Protein AF-A0A7M7IU93-F1 (afdb_monomer_lite)

Organism: Nasonia vitripennis (NCBI:txid7425)

Structure (mmCIF, N/CA/C/O backbone):
data_AF-A0A7M7IU93-F1
#
_entry.id   AF-A0A7M7IU93-F1
#
loop_
_atom_site.group_PDB
_atom_site.id
_atom_site.type_symbol
_atom_site.label_atom_id
_atom_site.label_alt_id
_atom_site.label_comp_id
_atom_site.label_asym_id
_atom_site.label_entity_id
_atom_site.label_seq_id
_at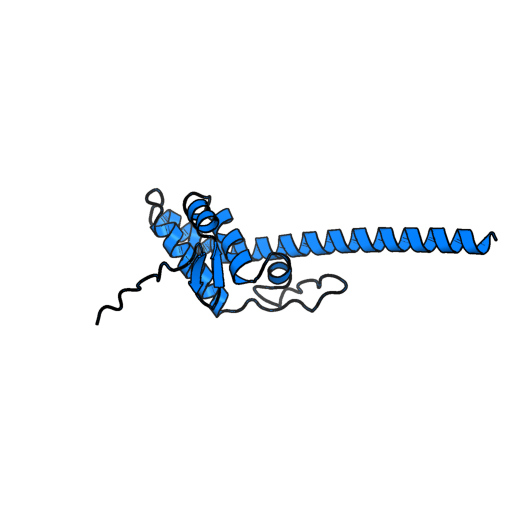om_site.pdbx_PDB_ins_code
_atom_site.Cartn_x
_atom_site.Cartn_y
_atom_site.Cartn_z
_atom_site.occupancy
_atom_site.B_iso_or_equiv
_atom_site.auth_seq_id
_atom_site.auth_comp_id
_atom_site.auth_asym_id
_atom_site.auth_atom_id
_atom_site.pdbx_PDB_model_num
ATOM 1 N N . MET A 1 1 ? -33.168 -1.818 6.809 1.00 34.78 1 MET A N 1
ATOM 2 C CA . MET A 1 1 ? -32.382 -2.868 6.127 1.00 34.78 1 MET A CA 1
ATOM 3 C C . MET A 1 1 ? -30.953 -2.804 6.638 1.00 34.78 1 MET A C 1
ATOM 5 O O . MET A 1 1 ? -30.289 -1.806 6.399 1.00 34.78 1 ME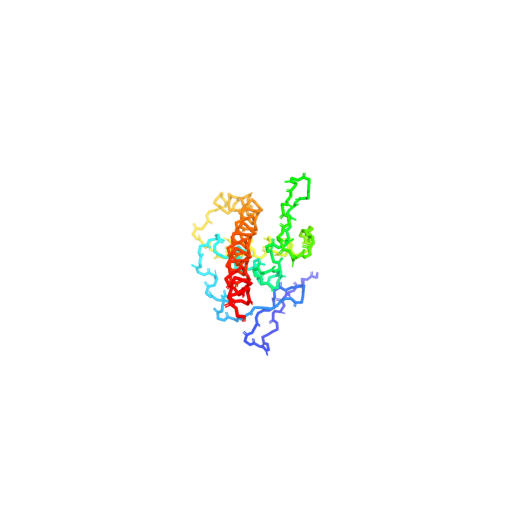T A O 1
ATOM 9 N N . LEU A 1 2 ? -30.521 -3.808 7.400 1.00 34.78 2 LEU A N 1
ATOM 10 C CA . LEU A 1 2 ? -29.146 -3.949 7.884 1.00 34.78 2 LEU A CA 1
ATOM 11 C C . LEU A 1 2 ? -28.436 -4.945 6.963 1.00 34.78 2 LEU A C 1
ATOM 13 O O . LEU A 1 2 ? -28.761 -6.129 6.972 1.00 34.78 2 LEU A O 1
ATOM 17 N N . THR A 1 3 ? -27.509 -4.471 6.136 1.00 40.88 3 THR A N 1
ATOM 18 C CA . THR A 1 3 ? -26.622 -5.328 5.342 1.00 40.88 3 THR A CA 1
ATOM 19 C C . THR A 1 3 ? -25.478 -5.801 6.232 1.00 40.88 3 THR A C 1
ATOM 21 O O . THR A 1 3 ? -24.453 -5.139 6.382 1.00 40.88 3 THR A O 1
ATOM 24 N N . THR A 1 4 ? -25.675 -6.954 6.862 1.00 39.41 4 THR A N 1
ATOM 25 C CA . THR A 1 4 ? -24.619 -7.701 7.545 1.00 39.41 4 THR A CA 1
ATOM 26 C C . THR A 1 4 ? -23.672 -8.270 6.485 1.00 39.41 4 THR A C 1
ATOM 28 O O . THR A 1 4 ? -24.067 -9.125 5.695 1.00 39.41 4 THR A O 1
ATOM 31 N N . PHE A 1 5 ? -22.429 -7.788 6.439 1.00 44.69 5 PHE A N 1
ATOM 32 C CA . PHE A 1 5 ? -21.371 -8.373 5.612 1.00 44.69 5 PHE A CA 1
ATOM 33 C C . PHE A 1 5 ? -20.980 -9.741 6.191 1.00 44.69 5 PHE A C 1
ATOM 35 O O . PHE A 1 5 ? -20.256 -9.821 7.181 1.00 44.69 5 PHE A O 1
ATOM 42 N N . PHE A 1 6 ? -21.474 -10.820 5.586 1.00 46.03 6 PHE A N 1
ATOM 43 C CA . PHE A 1 6 ? -20.981 -12.172 5.840 1.00 46.03 6 PHE A CA 1
ATOM 44 C C . PHE A 1 6 ? -19.704 -12.394 5.023 1.00 46.03 6 PHE A C 1
ATOM 46 O O . PHE A 1 6 ? -19.748 -12.496 3.797 1.00 46.03 6 PHE A O 1
ATOM 53 N N . SER A 1 7 ? -18.560 -12.479 5.699 1.00 49.06 7 SER A N 1
ATOM 54 C CA . SER A 1 7 ? -17.340 -13.018 5.098 1.00 49.06 7 SER A CA 1
ATOM 55 C C . SER A 1 7 ? -17.532 -14.518 4.856 1.00 49.06 7 SER A C 1
ATOM 57 O O . SER A 1 7 ? -17.736 -15.284 5.796 1.00 49.06 7 SER A O 1
ATOM 59 N N . LEU A 1 8 ? -17.504 -14.938 3.592 1.00 52.62 8 LEU A N 1
ATOM 60 C CA . LEU A 1 8 ? -17.644 -16.334 3.177 1.00 52.62 8 LEU A CA 1
ATOM 61 C C . LEU A 1 8 ? -16.313 -17.081 3.426 1.00 52.62 8 LEU A C 1
ATOM 63 O O . LEU A 1 8 ? -15.329 -16.859 2.724 1.00 52.62 8 LEU A O 1
ATOM 67 N N . PHE A 1 9 ? -16.269 -17.948 4.441 1.00 53.06 9 PHE A N 1
ATOM 68 C CA . PHE A 1 9 ? -15.090 -18.732 4.845 1.00 53.06 9 PHE A CA 1
ATOM 69 C C . PHE A 1 9 ? -14.935 -20.025 4.020 1.00 53.06 9 PHE A C 1
ATOM 71 O O . PHE A 1 9 ? -15.183 -21.112 4.534 1.00 53.06 9 PHE A O 1
ATOM 78 N N . ILE A 1 10 ? -14.547 -19.934 2.743 1.00 50.81 10 ILE A N 1
ATOM 79 C CA . ILE A 1 10 ? -14.354 -21.132 1.884 1.00 50.81 10 ILE A CA 1
ATOM 80 C C . ILE A 1 10 ? -12.888 -21.317 1.422 1.00 50.81 10 ILE A C 1
ATOM 82 O O . ILE A 1 10 ? -12.572 -22.204 0.641 1.00 50.81 10 ILE A O 1
ATOM 86 N N . SER A 1 11 ? -11.925 -20.543 1.924 1.00 62.78 11 SER A N 1
ATOM 87 C CA . SER A 1 11 ? -10.515 -20.704 1.530 1.00 62.78 11 SER A CA 1
ATOM 88 C C . SER A 1 11 ? -9.577 -20.248 2.646 1.00 62.78 11 SER A C 1
ATOM 90 O O . SER A 1 11 ? -9.963 -19.386 3.436 1.00 62.78 11 SER A O 1
ATOM 92 N N . ASP A 1 12 ? -8.326 -20.726 2.660 1.00 88.25 12 ASP A N 1
ATOM 93 C CA . ASP A 1 12 ? -7.189 -20.167 3.430 1.00 88.25 12 ASP A CA 1
ATOM 94 C C . ASP A 1 12 ? -6.837 -18.725 3.004 1.00 88.25 12 ASP A C 1
ATOM 96 O O . ASP A 1 12 ? -5.715 -18.244 3.141 1.00 88.25 12 ASP A O 1
ATOM 100 N N . LYS A 1 13 ? -7.808 -18.010 2.439 1.00 92.06 13 LYS A N 1
ATOM 101 C CA . LYS A 1 13 ? -7.696 -16.677 1.892 1.00 92.06 13 LYS A CA 1
ATOM 102 C C . LYS A 1 13 ? -8.822 -15.812 2.420 1.00 92.06 13 LYS A C 1
ATOM 104 O O . LYS A 1 13 ? -9.986 -16.204 2.446 1.00 92.06 13 LYS A O 1
ATOM 109 N N . ILE A 1 14 ? -8.463 -14.592 2.770 1.00 93.19 14 ILE A N 1
ATOM 110 C CA . ILE A 1 14 ? -9.377 -13.532 3.150 1.00 93.19 14 ILE A CA 1
ATOM 111 C C . ILE A 1 14 ? -9.569 -12.631 1.939 1.00 93.19 14 ILE A C 1
ATOM 113 O O . ILE A 1 14 ? -8.611 -12.109 1.364 1.00 93.19 14 ILE A O 1
ATOM 117 N N . TYR A 1 15 ? -10.826 -12.473 1.534 1.00 95.00 15 TYR A N 1
ATOM 118 C CA . TYR A 1 15 ? -11.195 -11.532 0.491 1.00 95.00 15 TYR A CA 1
ATOM 119 C C . TYR A 1 15 ? -11.119 -10.105 1.033 1.00 95.00 15 TYR A C 1
ATOM 121 O O . TYR A 1 15 ? -11.756 -9.782 2.034 1.00 95.00 15 TYR A O 1
ATOM 129 N N . LEU A 1 16 ? -10.334 -9.259 0.370 1.00 94.44 16 LEU A N 1
ATOM 130 C CA . LEU A 1 16 ? -10.134 -7.866 0.759 1.00 94.44 16 LEU A CA 1
ATOM 131 C C . LEU A 1 16 ? -11.061 -6.912 0.003 1.00 94.44 16 LEU A C 1
ATOM 133 O O . LEU A 1 16 ? -11.276 -5.804 0.474 1.00 94.44 16 LEU A O 1
ATOM 137 N N . GLY A 1 17 ? -11.605 -7.317 -1.148 1.00 94.06 17 GLY A N 1
ATOM 138 C CA . GLY A 1 17 ? -12.320 -6.430 -2.071 1.00 94.06 17 GLY A CA 1
ATOM 139 C C . GLY A 1 17 ? -11.585 -6.264 -3.402 1.00 94.06 17 GLY A C 1
ATOM 140 O O . GLY A 1 17 ? -10.408 -6.599 -3.510 1.00 94.06 17 GLY A O 1
ATOM 141 N N . GLU A 1 18 ? -12.279 -5.744 -4.419 1.00 93.00 18 GLU A N 1
ATOM 142 C CA . GLU A 1 18 ? -11.705 -5.423 -5.742 1.00 93.00 18 GLU A CA 1
ATOM 143 C C . GLU A 1 18 ? -11.002 -6.630 -6.407 1.00 93.00 18 GLU A C 1
ATOM 145 O O . GLU A 1 18 ? -9.969 -6.485 -7.056 1.00 93.00 18 GLU A O 1
ATOM 150 N N . ASN A 1 19 ? -11.549 -7.841 -6.222 1.00 92.56 19 ASN A N 1
ATOM 151 C CA . ASN A 1 19 ? -10.960 -9.115 -6.674 1.00 92.56 19 ASN A CA 1
ATOM 152 C C . ASN A 1 19 ? -9.577 -9.436 -6.073 1.00 92.56 19 ASN A C 1
ATOM 154 O O . ASN A 1 19 ? -8.846 -10.274 -6.602 1.00 92.56 19 ASN A O 1
ATOM 158 N N . VAL A 1 20 ? -9.222 -8.814 -4.946 1.00 93.62 20 VAL A N 1
ATOM 159 C CA . VAL A 1 20 ? -7.985 -9.096 -4.215 1.00 93.62 20 VAL A CA 1
ATOM 160 C C . VAL A 1 20 ? -8.281 -9.972 -3.005 1.00 93.62 20 VAL A C 1
ATOM 162 O O . VAL A 1 20 ? -9.177 -9.703 -2.205 1.00 93.62 20 VAL A O 1
ATOM 165 N N . SER A 1 21 ? -7.475 -11.016 -2.845 1.00 94.38 21 SER A N 1
ATOM 166 C CA . SER A 1 21 ? -7.468 -11.880 -1.669 1.00 94.38 21 SER A CA 1
ATOM 167 C C . SER A 1 21 ? -6.056 -12.005 -1.114 1.00 94.38 21 SER A C 1
ATOM 169 O O . SER A 1 21 ? -5.090 -12.011 -1.881 1.00 94.38 21 SER A O 1
ATOM 171 N N . ILE A 1 22 ? -5.941 -12.169 0.195 1.00 94.38 22 ILE A N 1
ATOM 172 C CA . ILE A 1 22 ? -4.680 -12.416 0.894 1.00 94.38 22 ILE A CA 1
ATOM 173 C C . ILE A 1 22 ? -4.765 -13.737 1.646 1.00 94.38 22 ILE A C 1
ATOM 175 O O . ILE A 1 22 ? -5.848 -14.132 2.056 1.00 94.38 22 ILE A O 1
ATOM 179 N N . ASP A 1 23 ? -3.640 -14.417 1.822 1.00 94.00 23 ASP A N 1
ATOM 180 C CA . ASP A 1 23 ? -3.565 -15.587 2.692 1.00 94.00 23 ASP A CA 1
ATOM 181 C C . ASP A 1 23 ? -4.001 -15.241 4.129 1.00 94.00 23 ASP A C 1
ATOM 183 O O . ASP A 1 23 ? -3.693 -14.158 4.642 1.00 94.00 23 ASP A O 1
ATOM 187 N N . LYS A 1 24 ? -4.739 -16.152 4.766 1.00 93.75 24 LYS A N 1
ATOM 188 C CA . LYS A 1 24 ? -5.287 -15.947 6.108 1.00 93.75 24 LYS A CA 1
ATOM 189 C C . LYS A 1 24 ? -4.186 -15.800 7.156 1.00 93.75 24 LYS A C 1
ATOM 191 O O . LYS A 1 24 ? -4.260 -14.885 7.969 1.00 93.75 24 LYS A O 1
ATOM 196 N N . THR A 1 25 ? -3.153 -16.638 7.122 1.00 94.00 25 THR A N 1
ATOM 197 C CA . THR A 1 25 ? -2.030 -16.549 8.064 1.00 94.00 25 THR A CA 1
ATOM 198 C C . THR A 1 25 ? -1.306 -15.215 7.920 1.00 94.00 25 THR A C 1
ATOM 200 O O . THR A 1 25 ? -0.970 -14.579 8.921 1.00 94.00 25 THR A O 1
ATOM 203 N N . VAL A 1 26 ? -1.125 -14.740 6.684 1.00 94.44 26 VAL A N 1
ATOM 204 C CA . VAL A 1 26 ? -0.560 -13.405 6.437 1.00 94.44 26 VAL A CA 1
ATOM 205 C C . VAL A 1 26 ? -1.470 -12.316 7.003 1.00 94.44 26 VAL A C 1
ATOM 207 O O . VAL A 1 26 ? -0.985 -11.399 7.663 1.00 94.44 26 VAL A O 1
ATOM 210 N N . TRP A 1 27 ? -2.780 -12.397 6.775 1.00 95.62 27 TRP A N 1
ATOM 211 C CA . TRP A 1 27 ? -3.723 -11.416 7.308 1.00 95.62 27 TRP A CA 1
ATOM 212 C C . TRP A 1 27 ? -3.727 -11.362 8.835 1.00 95.62 27 TRP A C 1
ATOM 214 O O . TRP A 1 27 ? -3.680 -10.268 9.398 1.00 95.62 27 TRP A O 1
ATOM 224 N N . ASP A 1 28 ? -3.743 -12.520 9.491 1.00 94.38 28 ASP A N 1
ATOM 225 C CA . ASP A 1 28 ? -3.738 -12.630 10.949 1.00 94.38 28 ASP A CA 1
ATOM 226 C C . ASP A 1 28 ? -2.449 -12.028 11.530 1.00 94.38 28 ASP A C 1
ATOM 228 O O . ASP A 1 28 ? -2.499 -11.248 12.484 1.00 94.38 28 ASP A O 1
ATOM 232 N N . TYR A 1 29 ? -1.302 -12.282 10.890 1.00 95.00 29 TYR A N 1
ATOM 233 C CA . TYR A 1 29 ? -0.031 -11.650 11.249 1.00 95.00 29 TYR A CA 1
ATOM 234 C C . TYR A 1 29 ? -0.078 -10.121 11.103 1.00 95.00 29 TYR A C 1
ATOM 236 O O . TYR A 1 29 ? 0.420 -9.387 11.957 1.00 95.00 29 TYR A O 1
ATOM 244 N N . LEU A 1 30 ? -0.721 -9.607 10.052 1.00 95.81 30 LEU A N 1
ATOM 245 C CA . LEU A 1 30 ? -0.843 -8.163 9.850 1.00 95.81 30 LEU A CA 1
ATOM 246 C C . LEU A 1 30 ? -1.649 -7.473 10.962 1.00 95.81 30 LEU A C 1
ATOM 248 O O . LEU A 1 30 ? -1.365 -6.313 11.265 1.00 95.81 30 LEU A O 1
ATOM 252 N N . GLN A 1 31 ? -2.602 -8.156 11.605 1.00 94.19 31 GLN A N 1
ATOM 253 C CA . GLN A 1 31 ? -3.429 -7.553 12.663 1.00 94.19 31 GLN A CA 1
ATOM 254 C C . GLN A 1 31 ? -2.638 -7.169 13.922 1.00 94.19 31 GLN A C 1
ATOM 256 O O . GLN A 1 31 ? -3.053 -6.265 14.650 1.00 94.19 31 GLN A O 1
ATOM 261 N N . ILE A 1 32 ? -1.505 -7.825 14.182 1.00 93.25 32 ILE A N 1
ATOM 262 C CA . ILE A 1 32 ? -0.663 -7.566 15.364 1.00 93.25 32 ILE A CA 1
ATOM 263 C C . ILE A 1 32 ? 0.530 -6.649 15.066 1.00 93.25 32 ILE A C 1
ATOM 265 O O . ILE A 1 32 ? 1.283 -6.282 15.969 1.00 93.25 32 ILE A O 1
ATOM 269 N N . GLU A 1 33 ? 0.707 -6.266 13.804 1.00 94.62 33 GLU A N 1
ATOM 270 C CA . GLU A 1 33 ? 1.874 -5.533 13.337 1.00 94.62 33 GLU A CA 1
ATOM 271 C C . GLU A 1 33 ? 1.782 -4.016 13.519 1.00 94.62 33 GLU A C 1
ATOM 273 O O . GLU A 1 33 ? 0.738 -3.428 13.820 1.00 94.62 33 GLU A O 1
ATOM 278 N N . LYS A 1 34 ? 2.914 -3.335 13.310 1.00 94.31 34 LYS A N 1
ATOM 279 C CA . LYS A 1 34 ? 2.943 -1.865 13.344 1.00 94.31 34 LYS A CA 1
ATOM 280 C C . LYS A 1 34 ? 2.106 -1.277 12.194 1.00 94.31 34 LYS A C 1
ATOM 282 O O . LYS A 1 34 ? 2.173 -1.783 11.072 1.00 94.31 34 LYS A O 1
ATOM 287 N N . PRO A 1 35 ? 1.430 -0.125 12.388 1.00 95.31 35 PRO A N 1
ATOM 288 C CA . PRO A 1 35 ? 0.555 0.457 11.365 1.00 95.31 35 PRO A CA 1
ATOM 289 C C . PRO A 1 35 ? 1.217 0.704 10.001 1.00 95.31 35 PRO A C 1
ATOM 291 O O . PRO A 1 35 ? 0.606 0.494 8.957 1.00 95.31 35 PRO A O 1
ATOM 294 N N . SER A 1 36 ? 2.488 1.115 9.981 1.00 94.75 36 SER A N 1
ATOM 295 C CA . SER A 1 36 ? 3.235 1.303 8.731 1.00 94.75 36 SER A CA 1
ATOM 296 C C . SER A 1 36 ? 3.492 -0.009 7.985 1.00 94.75 36 SER A C 1
ATOM 298 O O . SER A 1 36 ? 3.465 -0.027 6.752 1.00 94.75 36 SER A O 1
ATOM 300 N N . TYR A 1 37 ? 3.738 -1.097 8.717 1.00 95.56 37 TYR A N 1
ATOM 301 C CA . TYR A 1 37 ? 3.944 -2.416 8.134 1.00 95.56 37 TYR A CA 1
ATOM 302 C C . TYR A 1 37 ? 2.638 -2.937 7.537 1.00 95.56 37 TYR A C 1
ATOM 304 O O . TYR A 1 37 ? 2.621 -3.279 6.356 1.00 95.56 37 TYR A O 1
ATOM 312 N N . PHE A 1 38 ? 1.536 -2.862 8.293 1.00 97.12 38 PHE A N 1
ATOM 313 C CA . PHE A 1 38 ? 0.197 -3.181 7.790 1.00 97.12 38 PHE A CA 1
ATOM 314 C C . PHE A 1 38 ? -0.091 -2.448 6.475 1.00 97.12 38 PHE A C 1
ATOM 316 O O . PHE A 1 38 ? -0.334 -3.071 5.441 1.00 97.12 38 PHE A O 1
ATOM 323 N N . LEU A 1 39 ? 0.018 -1.115 6.493 1.00 97.50 39 LEU A N 1
ATOM 324 C CA . LEU A 1 39 ? -0.332 -0.264 5.358 1.00 97.50 39 LEU A CA 1
ATOM 325 C C . LEU A 1 39 ? 0.459 -0.628 4.095 1.00 97.50 39 LEU A C 1
ATOM 327 O O . LEU A 1 39 ? -0.106 -0.745 3.009 1.00 97.50 39 LEU A O 1
ATOM 331 N N . THR A 1 40 ? 1.775 -0.803 4.227 1.00 97.06 40 THR A N 1
ATOM 332 C CA . THR A 1 40 ? 2.640 -1.068 3.069 1.00 97.06 40 THR A CA 1
ATOM 333 C C . THR A 1 40 ? 2.524 -2.500 2.559 1.00 97.06 40 THR A C 1
ATOM 335 O O . THR A 1 40 ? 2.645 -2.716 1.352 1.00 97.06 40 THR A O 1
ATOM 338 N N . THR A 1 41 ? 2.258 -3.476 3.428 1.00 96.75 41 THR A N 1
ATOM 339 C CA . THR A 1 41 ? 2.048 -4.867 3.011 1.00 96.75 41 THR A CA 1
ATOM 340 C C . THR A 1 41 ? 0.706 -5.034 2.308 1.00 96.75 41 THR A C 1
ATOM 342 O O . THR A 1 41 ? 0.681 -5.559 1.195 1.00 96.75 41 THR A O 1
ATOM 345 N N . VAL A 1 42 ? -0.385 -4.496 2.863 1.00 97.56 42 VAL A N 1
ATOM 346 C CA . VAL A 1 42 ? -1.699 -4.528 2.196 1.00 97.56 42 VAL A CA 1
ATOM 347 C C . VAL A 1 42 ? -1.645 -3.798 0.852 1.00 97.56 42 VAL A C 1
ATOM 349 O O . VAL A 1 42 ? -2.139 -4.323 -0.143 1.00 97.56 42 VAL A O 1
ATOM 352 N N . ALA A 1 43 ? -0.954 -2.656 0.764 1.00 97.56 43 ALA A N 1
ATOM 353 C CA . ALA A 1 43 ? -0.741 -1.980 -0.517 1.00 97.56 43 ALA A CA 1
ATOM 354 C C . ALA A 1 43 ? -0.004 -2.866 -1.542 1.00 97.56 43 ALA A C 1
ATOM 356 O O . ALA A 1 43 ? -0.339 -2.872 -2.720 1.00 97.56 43 ALA A O 1
ATOM 357 N N . LYS A 1 44 ? 0.985 -3.670 -1.142 1.00 96.88 44 LYS A N 1
ATOM 358 C CA . LYS A 1 44 ? 1.617 -4.596 -2.099 1.00 96.88 44 LYS A CA 1
ATOM 359 C C . LYS A 1 44 ? 0.626 -5.641 -2.604 1.00 96.88 44 LYS A C 1
ATOM 361 O O . LYS A 1 44 ? 0.656 -5.932 -3.792 1.00 96.88 44 LYS A O 1
ATOM 366 N N . HIS A 1 45 ? -0.248 -6.172 -1.753 1.00 96.12 45 HIS A N 1
ATOM 367 C CA . HIS A 1 45 ? -1.263 -7.136 -2.187 1.00 96.12 45 HIS A CA 1
ATOM 368 C C . HIS A 1 45 ? -2.287 -6.511 -3.138 1.00 96.12 45 HIS A C 1
ATOM 370 O O . HIS A 1 45 ? -2.534 -7.072 -4.203 1.00 96.12 45 HIS A O 1
ATOM 376 N N . LEU A 1 46 ? -2.814 -5.329 -2.803 1.00 97.06 46 LEU A N 1
ATOM 377 C CA . LEU A 1 46 ? -3.824 -4.644 -3.617 1.00 97.06 46 LEU A CA 1
ATOM 378 C C . LEU A 1 46 ? -3.330 -4.311 -5.030 1.00 97.06 46 LEU A C 1
ATOM 380 O O . LEU A 1 46 ? -4.084 -4.435 -5.987 1.00 97.06 46 LEU A O 1
ATOM 384 N N . TRP A 1 47 ? -2.058 -3.940 -5.174 1.00 96.19 47 TRP A N 1
ATOM 385 C CA . TRP A 1 47 ? -1.471 -3.593 -6.471 1.00 96.19 47 TRP A CA 1
ATOM 386 C C . TRP A 1 47 ? -0.764 -4.762 -7.171 1.00 96.19 47 TRP A C 1
ATOM 388 O O . TRP A 1 47 ? -0.088 -4.549 -8.173 1.00 96.19 47 TRP A O 1
ATOM 398 N N . GLY A 1 48 ? -0.892 -5.998 -6.679 1.00 93.88 48 GLY A N 1
ATOM 399 C CA . GLY A 1 48 ? -0.316 -7.181 -7.334 1.00 93.88 48 GLY A CA 1
ATOM 400 C C . GLY A 1 48 ? 1.198 -7.348 -7.158 1.00 93.88 48 GLY A C 1
ATOM 401 O O . GLY A 1 48 ? 1.831 -8.087 -7.910 1.00 93.88 48 GLY A O 1
ATOM 402 N N . GLY A 1 49 ? 1.786 -6.680 -6.166 1.00 95.00 49 GLY A N 1
ATOM 403 C CA . GLY A 1 49 ? 3.163 -6.870 -5.724 1.00 95.00 49 GLY A CA 1
ATOM 404 C C . GLY A 1 49 ? 4.012 -5.594 -5.723 1.00 95.00 49 GLY A C 1
ATOM 405 O O . GLY A 1 49 ? 3.604 -4.534 -6.207 1.00 95.00 49 GLY A O 1
ATOM 406 N N . PRO A 1 50 ? 5.251 -5.672 -5.198 1.00 94.12 50 PRO A N 1
ATOM 407 C CA . PRO A 1 50 ? 6.159 -4.525 -5.140 1.00 94.12 50 PRO A CA 1
ATOM 408 C C . PRO A 1 50 ? 6.549 -4.008 -6.533 1.00 94.12 50 PRO A C 1
ATOM 410 O O . PRO A 1 50 ? 6.799 -2.816 -6.700 1.00 94.12 50 PRO A O 1
ATOM 413 N N . VAL A 1 51 ? 6.585 -4.893 -7.535 1.00 91.75 51 VAL A N 1
ATOM 414 C CA . VAL A 1 51 ? 7.000 -4.594 -8.915 1.00 91.75 51 VAL A CA 1
ATOM 415 C C . VAL A 1 51 ? 5.970 -3.734 -9.655 1.00 91.75 51 VAL A C 1
ATOM 417 O O . VAL A 1 51 ? 6.330 -2.890 -10.479 1.00 91.75 51 VAL A O 1
ATOM 420 N N . GLN A 1 52 ? 4.694 -3.945 -9.371 1.00 93.00 52 GLN A N 1
ATOM 421 C CA . GLN A 1 52 ? 3.576 -3.188 -9.912 1.00 93.00 52 GLN A CA 1
ATOM 422 C C . GLN A 1 52 ? 3.424 -1.885 -9.126 1.00 93.00 52 GLN A C 1
ATOM 424 O O . GLN A 1 52 ? 3.409 -0.807 -9.721 1.00 93.00 52 GLN A O 1
ATOM 429 N N . LEU A 1 53 ? 3.458 -1.968 -7.792 1.00 94.81 53 LEU A N 1
ATOM 430 C CA . LEU A 1 53 ? 3.318 -0.815 -6.906 1.00 94.81 53 LEU A CA 1
ATOM 431 C C . LEU A 1 53 ? 4.415 0.243 -7.124 1.00 94.81 53 LEU A C 1
ATOM 433 O O . LEU A 1 53 ? 4.126 1.437 -7.146 1.00 94.81 53 LEU A O 1
ATOM 437 N N . MET A 1 54 ? 5.670 -0.160 -7.366 1.00 93.94 54 MET A N 1
ATOM 438 C CA . MET A 1 54 ? 6.760 0.787 -7.668 1.00 93.94 54 MET A CA 1
ATOM 439 C C . MET A 1 54 ? 6.555 1.564 -8.980 1.00 93.94 54 MET A C 1
ATOM 441 O O . MET A 1 54 ? 7.185 2.607 -9.194 1.00 93.94 54 MET A O 1
ATOM 445 N N . ASN A 1 55 ? 5.684 1.076 -9.868 1.00 92.44 55 ASN A N 1
ATOM 446 C CA . ASN A 1 55 ? 5.315 1.759 -11.104 1.00 92.44 55 ASN A CA 1
ATOM 447 C C . ASN A 1 55 ? 4.134 2.733 -10.923 1.00 92.44 55 ASN A C 1
ATOM 449 O O . ASN A 1 55 ? 3.864 3.506 -11.835 1.00 92.44 55 ASN A O 1
ATOM 453 N N . GLY A 1 56 ? 3.463 2.728 -9.766 1.00 90.88 56 GLY A N 1
ATOM 454 C CA . GLY A 1 56 ? 2.344 3.621 -9.442 1.00 90.88 56 GLY A CA 1
ATOM 455 C C . GLY A 1 56 ? 2.789 4.971 -8.866 1.00 90.88 56 GLY A C 1
ATOM 456 O O . GLY A 1 56 ? 3.869 5.080 -8.300 1.00 90.88 56 GLY A O 1
ATOM 457 N N . ALA A 1 57 ? 1.996 6.029 -8.967 1.00 92.00 57 ALA A N 1
ATOM 458 C CA . ALA A 1 57 ? 2.265 7.324 -8.342 1.00 92.00 57 ALA A CA 1
ATOM 459 C C . ALA A 1 57 ? 0.974 7.974 -7.842 1.00 92.00 57 ALA A C 1
ATOM 461 O O . ALA A 1 57 ? -0.087 7.789 -8.423 1.00 92.00 57 ALA A O 1
ATOM 462 N N . MET A 1 58 ? 1.088 8.751 -6.763 1.00 89.31 58 MET A N 1
ATOM 463 C CA . MET A 1 58 ? -0.023 9.529 -6.194 1.00 89.31 58 MET A CA 1
ATOM 464 C C . MET A 1 58 ? -0.410 10.726 -7.068 1.00 89.31 58 MET A C 1
ATOM 466 O O . MET A 1 58 ? -1.549 11.165 -7.049 1.00 89.31 58 MET A O 1
ATOM 470 N N . ASP A 1 59 ? 0.568 11.271 -7.787 1.00 86.12 59 ASP A N 1
ATOM 471 C CA . ASP A 1 59 ? 0.427 12.378 -8.725 1.00 86.12 59 ASP A CA 1
ATOM 472 C C . ASP A 1 59 ? 1.566 12.270 -9.753 1.00 86.12 59 ASP A C 1
ATOM 474 O O . ASP A 1 59 ? 2.689 11.878 -9.408 1.00 86.12 59 ASP A O 1
ATOM 478 N N . LEU A 1 60 ? 1.271 12.598 -11.009 1.00 83.94 60 LEU A N 1
ATOM 479 C CA . LEU A 1 60 ? 2.215 12.593 -12.127 1.00 83.94 60 LEU A CA 1
ATOM 480 C C . LEU A 1 60 ? 2.925 13.943 -12.313 1.00 83.94 60 LEU A C 1
ATOM 482 O O . LEU A 1 60 ? 3.983 13.979 -12.942 1.00 83.94 60 LEU A O 1
ATOM 486 N N . ARG A 1 61 ? 2.410 15.036 -11.729 1.00 77.19 61 ARG A N 1
ATOM 487 C CA . ARG A 1 61 ? 2.965 16.396 -11.893 1.00 77.19 61 ARG A CA 1
ATOM 488 C C . ARG A 1 61 ? 4.404 16.532 -11.390 1.00 77.19 61 ARG A C 1
ATOM 490 O O . ARG A 1 61 ? 5.177 17.310 -11.932 1.00 77.19 61 ARG A O 1
ATOM 497 N N . ASN A 1 62 ? 4.801 15.723 -10.408 1.00 67.12 62 ASN A N 1
ATOM 498 C CA . ASN A 1 62 ? 6.121 15.796 -9.771 1.00 67.12 62 ASN A CA 1
ATOM 499 C C . ASN A 1 62 ? 7.237 15.036 -10.515 1.00 67.12 62 ASN A C 1
ATOM 501 O O . ASN A 1 62 ? 8.220 14.628 -9.891 1.00 67.12 62 ASN A O 1
ATOM 505 N N . GLY A 1 63 ? 7.097 14.809 -11.826 1.00 65.75 63 GLY A N 1
ATOM 506 C CA . GLY A 1 63 ? 8.183 14.296 -12.669 1.00 65.75 63 GLY A CA 1
ATOM 507 C C . GLY A 1 63 ? 8.740 12.952 -12.194 1.00 65.75 63 GLY A C 1
ATOM 508 O O . GLY A 1 63 ? 9.956 12.768 -12.091 1.00 65.75 63 GLY A O 1
ATOM 509 N N . ALA A 1 64 ? 7.858 12.014 -11.837 1.00 79.31 64 ALA A N 1
ATOM 510 C CA . ALA A 1 64 ? 8.269 10.692 -11.389 1.00 79.31 64 ALA A CA 1
ATOM 511 C C . ALA A 1 64 ? 9.171 10.027 -12.444 1.00 79.31 64 ALA A C 1
ATOM 513 O O . ALA A 1 64 ? 8.734 9.725 -13.551 1.00 79.31 64 ALA A O 1
ATOM 514 N N . LYS A 1 65 ? 10.444 9.796 -12.094 1.00 84.19 65 LYS A N 1
ATOM 515 C CA . LYS A 1 65 ? 11.416 9.193 -13.015 1.00 84.19 65 LYS A CA 1
ATOM 516 C C . LYS A 1 65 ? 10.978 7.786 -13.407 1.00 84.19 65 LYS A C 1
ATOM 518 O O . LYS A 1 65 ? 10.716 6.957 -12.535 1.00 84.19 65 LYS A O 1
ATOM 523 N N . ASN A 1 66 ? 10.972 7.504 -14.704 1.00 89.00 66 ASN A N 1
ATOM 524 C CA . ASN A 1 66 ? 10.720 6.159 -15.202 1.00 89.00 66 ASN A CA 1
ATOM 525 C C . ASN A 1 66 ? 11.831 5.202 -14.758 1.00 89.00 66 ASN A C 1
ATOM 527 O O . ASN A 1 66 ? 13.008 5.566 -14.672 1.00 89.00 66 ASN A O 1
ATOM 531 N N . ILE A 1 67 ? 11.449 3.956 -14.488 1.00 90.31 67 ILE A N 1
ATOM 532 C CA . ILE A 1 67 ? 12.415 2.879 -14.294 1.00 90.31 67 ILE A CA 1
ATOM 533 C C . ILE A 1 67 ? 12.936 2.488 -15.690 1.00 90.31 67 ILE A C 1
ATOM 535 O O . ILE A 1 67 ? 12.121 2.266 -16.585 1.00 90.31 67 ILE A O 1
ATOM 539 N N . PRO A 1 68 ? 14.259 2.395 -15.912 1.00 89.38 68 PRO A N 1
ATOM 540 C CA . PRO A 1 68 ? 14.813 2.008 -17.210 1.00 89.38 68 PRO A CA 1
ATOM 541 C C . PRO A 1 68 ? 14.229 0.685 -17.725 1.00 89.38 68 PRO A C 1
ATOM 543 O O . PRO A 1 68 ? 14.125 -0.279 -16.960 1.00 89.38 68 PRO A O 1
ATOM 546 N N . ASN A 1 69 ? 13.884 0.637 -19.017 1.00 86.31 69 ASN A N 1
ATOM 547 C CA . ASN A 1 69 ? 13.290 -0.524 -19.700 1.00 86.31 69 ASN A CA 1
ATOM 548 C C . ASN A 1 69 ? 11.985 -1.028 -19.054 1.00 86.31 69 ASN A C 1
ATOM 550 O O . ASN A 1 69 ? 11.714 -2.230 -19.012 1.00 86.31 69 ASN A O 1
ATOM 554 N N . ARG A 1 70 ? 11.183 -0.115 -18.498 1.00 87.06 70 ARG A N 1
ATOM 555 C CA . ARG A 1 70 ? 9.853 -0.398 -17.951 1.00 87.06 70 ARG A CA 1
ATOM 556 C C . ARG A 1 70 ? 8.830 0.551 -18.549 1.00 87.06 70 ARG A C 1
ATOM 558 O O . ARG A 1 70 ? 9.174 1.615 -19.057 1.00 87.06 70 ARG A O 1
ATOM 565 N N . SER A 1 71 ? 7.568 0.148 -18.454 1.00 86.50 71 SER A N 1
ATOM 566 C CA . SER A 1 71 ? 6.440 1.001 -18.807 1.00 86.50 71 SER A CA 1
ATOM 567 C C . SER A 1 71 ? 6.481 2.326 -18.035 1.00 86.50 71 SER A C 1
ATOM 569 O O . SER A 1 71 ? 7.017 2.363 -16.923 1.00 86.50 71 SER A O 1
ATOM 571 N N . PRO A 1 72 ? 5.880 3.394 -18.586 1.00 88.88 72 PRO A N 1
ATOM 572 C CA . PRO A 1 72 ? 5.759 4.667 -17.891 1.00 88.88 72 PRO A CA 1
ATOM 573 C C . PRO A 1 72 ? 5.093 4.529 -16.521 1.00 88.88 72 PRO A C 1
ATOM 575 O O . PRO A 1 72 ? 4.288 3.616 -16.289 1.00 88.88 72 PRO A O 1
ATOM 578 N N . VAL A 1 73 ? 5.418 5.460 -15.625 1.00 91.38 73 VAL A N 1
ATOM 579 C CA . VAL A 1 73 ? 4.747 5.589 -14.327 1.00 91.38 73 VAL A CA 1
ATOM 580 C C . VAL A 1 73 ? 3.243 5.792 -14.539 1.00 91.38 73 VAL A C 1
ATOM 582 O O . VAL A 1 73 ? 2.832 6.600 -15.369 1.00 91.38 73 VAL A O 1
ATOM 585 N N . LYS A 1 74 ? 2.425 5.060 -13.778 1.00 92.12 74 LYS A N 1
ATOM 586 C CA . LYS A 1 74 ? 0.958 5.128 -13.821 1.00 92.12 74 LYS A CA 1
ATOM 587 C C . LYS A 1 74 ? 0.417 5.788 -12.559 1.00 92.12 74 LYS A C 1
ATOM 589 O O . LYS A 1 74 ? 1.040 5.693 -11.505 1.00 92.12 74 LYS A O 1
ATOM 594 N N . LEU A 1 75 ? -0.733 6.448 -12.651 1.00 93.44 75 LEU A N 1
ATOM 595 C CA . LEU A 1 75 ? -1.446 6.915 -11.462 1.00 93.44 75 LEU A CA 1
ATOM 596 C C . LEU A 1 75 ? -1.979 5.702 -10.687 1.00 93.44 75 LEU A C 1
ATOM 598 O O . LEU A 1 75 ? -2.374 4.715 -11.304 1.00 93.44 75 LEU A O 1
ATOM 602 N N . ILE A 1 76 ? -1.975 5.767 -9.358 1.00 94.00 76 ILE A N 1
ATOM 603 C CA . ILE A 1 76 ? -2.642 4.747 -8.546 1.00 94.00 76 ILE A CA 1
ATOM 604 C C . ILE A 1 76 ? -4.160 4.800 -8.744 1.00 94.00 76 ILE A C 1
ATOM 606 O O . ILE A 1 76 ? -4.758 5.869 -8.882 1.00 94.00 76 ILE A O 1
ATOM 61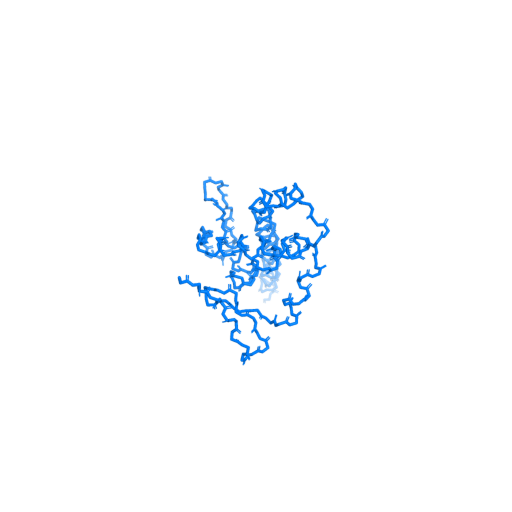0 N N . GLU A 1 77 ? -4.785 3.634 -8.732 1.00 95.44 77 GLU A N 1
ATOM 611 C CA . GLU A 1 77 ? -6.213 3.473 -8.929 1.00 95.44 77 GLU A CA 1
ATOM 612 C C . GLU A 1 77 ? -6.982 3.929 -7.679 1.00 95.44 77 GLU A C 1
ATOM 614 O O . GLU A 1 77 ? -6.705 3.513 -6.548 1.00 95.44 77 GLU A O 1
ATOM 619 N N . HIS A 1 78 ? -7.958 4.816 -7.876 1.00 94.06 78 HIS A N 1
ATOM 620 C CA . HIS A 1 78 ? -8.670 5.469 -6.777 1.00 94.06 78 HIS A CA 1
ATOM 621 C C . HIS A 1 78 ? -9.521 4.492 -5.949 1.00 94.06 78 HIS A C 1
ATOM 623 O O . HIS A 1 78 ? -9.593 4.618 -4.727 1.00 94.06 78 HIS A O 1
ATOM 629 N N . ASN A 1 79 ? -10.128 3.489 -6.590 1.00 95.88 79 ASN A N 1
ATOM 630 C CA . ASN A 1 79 ? -10.873 2.422 -5.916 1.00 95.88 79 ASN A CA 1
ATOM 631 C C . ASN A 1 79 ? -9.969 1.614 -4.971 1.00 95.88 79 ASN A C 1
ATOM 633 O O . ASN A 1 79 ? -10.333 1.421 -3.811 1.00 95.88 79 ASN A O 1
ATOM 637 N N . LEU A 1 80 ? -8.765 1.238 -5.417 1.00 96.88 80 LEU A N 1
ATOM 638 C CA . LEU A 1 80 ? -7.796 0.511 -4.591 1.00 96.88 80 LEU A CA 1
ATOM 639 C C . LEU A 1 80 ? -7.264 1.370 -3.440 1.00 96.88 80 LEU A C 1
ATOM 641 O O . LEU A 1 80 ? -7.123 0.880 -2.319 1.00 96.88 80 LEU A O 1
ATOM 645 N N . LEU A 1 81 ? -7.020 2.664 -3.676 1.00 96.75 81 LEU A N 1
ATOM 646 C CA . LEU A 1 81 ? -6.643 3.590 -2.605 1.00 96.75 81 LEU A CA 1
ATOM 647 C C . LEU A 1 81 ? -7.750 3.709 -1.555 1.00 96.75 81 LEU A C 1
ATOM 649 O O . LEU A 1 81 ? -7.471 3.607 -0.361 1.00 96.75 81 LEU A O 1
ATOM 653 N N . ARG A 1 82 ? -9.003 3.886 -1.984 1.00 96.88 82 ARG A N 1
ATOM 654 C CA . ARG A 1 82 ? -10.155 3.939 -1.078 1.00 96.88 82 ARG A CA 1
ATOM 655 C C . ARG A 1 82 ? -10.271 2.653 -0.262 1.00 96.88 82 ARG A C 1
ATOM 657 O O . ARG A 1 82 ? -10.473 2.727 0.950 1.00 96.88 82 ARG A O 1
ATOM 664 N N . LEU A 1 83 ? -10.097 1.498 -0.906 1.00 97.50 83 LEU A N 1
ATOM 665 C CA . LEU A 1 83 ? -10.122 0.207 -0.230 1.00 97.50 83 LEU A CA 1
ATOM 666 C C . LEU A 1 83 ? -9.005 0.094 0.817 1.00 97.50 83 LEU A C 1
ATOM 668 O O . LEU A 1 83 ? -9.282 -0.243 1.966 1.00 97.50 83 LEU A O 1
ATOM 672 N N . LEU A 1 84 ? -7.766 0.449 0.463 1.00 98.00 84 LEU A N 1
ATOM 673 C CA . LEU A 1 84 ? -6.638 0.441 1.398 1.00 98.00 84 LEU A CA 1
ATOM 674 C C . LEU A 1 84 ? -6.917 1.296 2.638 1.00 98.00 84 LEU A C 1
ATOM 676 O O . LEU A 1 84 ? -6.644 0.866 3.757 1.00 98.00 84 LEU A O 1
ATOM 680 N N . ILE A 1 85 ? -7.447 2.506 2.442 1.00 97.56 85 ILE A N 1
ATOM 681 C CA . ILE A 1 85 ? -7.760 3.423 3.542 1.00 97.56 85 ILE A CA 1
ATOM 682 C C . ILE A 1 85 ? -8.863 2.850 4.440 1.00 97.56 85 ILE A C 1
ATOM 684 O O . ILE A 1 85 ? -8.750 2.956 5.661 1.00 97.56 85 ILE A O 1
ATOM 688 N N . SER A 1 86 ? -9.876 2.197 3.862 1.00 97.44 86 SER A N 1
ATOM 689 C CA . SER A 1 86 ? -10.921 1.509 4.630 1.00 97.44 86 SER A CA 1
ATOM 690 C C . SER A 1 86 ? -10.345 0.372 5.478 1.00 97.44 86 SER A C 1
ATOM 692 O O . SER A 1 86 ? -10.527 0.364 6.692 1.00 97.44 86 SER A O 1
ATOM 694 N N . LEU A 1 87 ? -9.567 -0.531 4.870 1.00 97.62 87 LEU A N 1
ATOM 695 C CA . LEU A 1 87 ? -8.940 -1.658 5.575 1.00 97.62 87 LEU A CA 1
ATOM 696 C C . LEU A 1 87 ? -7.989 -1.180 6.680 1.00 97.62 87 LEU A C 1
ATOM 698 O O . LEU A 1 87 ? -7.939 -1.752 7.768 1.00 97.62 87 LEU A O 1
ATOM 702 N N . TYR A 1 88 ? -7.242 -0.106 6.420 1.00 97.62 88 TYR A N 1
ATOM 703 C CA . TYR A 1 88 ? -6.353 0.488 7.411 1.00 97.62 88 TYR A CA 1
ATOM 704 C C . TYR A 1 88 ? -7.120 1.106 8.581 1.00 97.62 88 TYR A C 1
ATOM 706 O O . TYR A 1 88 ? -6.699 0.985 9.730 1.00 97.62 88 TYR A O 1
ATOM 714 N N . TRP A 1 89 ? -8.257 1.747 8.314 1.00 96.56 89 TRP A N 1
ATOM 715 C CA . TRP A 1 89 ? -9.123 2.265 9.366 1.00 96.56 89 TRP A CA 1
ATOM 716 C C . TRP A 1 89 ? -9.686 1.152 10.255 1.00 96.56 89 TRP A C 1
ATOM 718 O O . TRP A 1 89 ? -9.662 1.294 11.481 1.00 96.56 89 TRP A O 1
ATOM 728 N N . ASP A 1 90 ? -10.119 0.041 9.661 1.00 95.56 90 ASP A N 1
ATOM 729 C CA . ASP A 1 90 ? -10.621 -1.119 10.402 1.00 95.56 90 ASP A CA 1
ATOM 730 C C . ASP A 1 90 ? -9.529 -1.728 11.292 1.00 95.56 90 ASP A C 1
ATOM 732 O O . ASP A 1 90 ? -9.753 -1.944 12.485 1.00 95.56 90 ASP A O 1
ATOM 736 N N . PHE A 1 91 ? -8.308 -1.868 10.767 1.00 96.31 91 PHE A N 1
ATOM 737 C CA . PHE A 1 91 ? -7.127 -2.256 11.545 1.00 96.31 91 PHE A CA 1
ATOM 738 C C . PHE A 1 91 ? -6.871 -1.306 12.734 1.00 96.31 91 PHE A C 1
ATOM 740 O O . PHE A 1 91 ? -6.712 -1.740 13.880 1.00 96.31 91 PHE A O 1
ATOM 747 N N . LEU A 1 92 ? -6.890 0.014 12.505 1.00 96.00 92 LEU A N 1
ATOM 748 C CA . LEU A 1 92 ? -6.676 1.009 13.565 1.00 96.00 92 LEU A CA 1
ATOM 749 C C . LEU A 1 92 ? -7.777 0.972 14.637 1.00 96.00 92 LEU A C 1
ATOM 751 O O . LEU A 1 92 ? -7.497 1.230 15.814 1.00 96.00 92 LEU A O 1
ATOM 755 N N . LYS A 1 93 ? -9.023 0.691 14.243 1.00 94.44 93 LYS A N 1
ATOM 756 C CA . LYS A 1 93 ? -10.163 0.521 15.154 1.00 94.44 93 LYS A CA 1
ATOM 757 C C . LYS A 1 93 ? -10.056 -0.756 15.980 1.00 94.44 93 LYS A C 1
ATOM 759 O O . LYS A 1 93 ? -10.332 -0.699 17.179 1.00 94.44 93 LYS A O 1
ATOM 764 N N . GLY A 1 94 ? -9.638 -1.861 15.364 1.00 91.69 94 GLY A N 1
ATOM 765 C CA . GLY A 1 94 ? -9.433 -3.146 16.036 1.00 91.69 94 GLY A CA 1
ATOM 766 C C . GLY A 1 94 ? -8.379 -3.074 17.142 1.00 91.69 94 GLY A C 1
ATOM 767 O O . GLY A 1 94 ? -8.494 -3.747 18.168 1.00 91.69 94 GLY A O 1
ATOM 768 N N . ASN A 1 95 ? -7.394 -2.182 16.998 1.00 89.50 95 ASN A N 1
ATOM 769 C CA . ASN A 1 95 ? -6.386 -1.958 18.024 1.00 89.50 95 ASN A CA 1
ATOM 770 C C . ASN A 1 95 ? -6.923 -1.087 19.182 1.00 89.50 95 ASN A C 1
ATOM 772 O O . ASN A 1 95 ? -7.037 0.145 19.089 1.00 89.50 95 ASN A O 1
ATOM 776 N N . LYS A 1 96 ? -7.221 -1.737 20.315 1.00 87.19 96 LYS A N 1
ATOM 777 C CA . LYS A 1 96 ? -7.738 -1.092 21.538 1.00 87.19 96 LYS A CA 1
ATOM 778 C C . LYS A 1 96 ? -6.738 -0.132 22.199 1.00 87.19 96 LYS A C 1
ATOM 780 O O . LYS A 1 96 ? -7.160 0.756 22.931 1.00 87.19 96 LYS A O 1
ATOM 785 N N . SER A 1 97 ? -5.437 -0.256 21.916 1.00 88.12 97 SER A N 1
ATOM 786 C CA . SER A 1 97 ? -4.401 0.633 22.473 1.00 88.12 97 SER A CA 1
ATOM 787 C C . SER A 1 97 ? -4.362 2.022 21.813 1.00 88.12 97 SER A C 1
ATOM 789 O O . SER A 1 97 ? -3.737 2.957 22.330 1.00 88.12 97 SER A O 1
ATOM 791 N N . PHE A 1 98 ? -5.026 2.190 20.664 1.00 91.06 98 PHE A N 1
ATOM 792 C CA . PHE A 1 98 ? -5.073 3.466 19.963 1.00 91.06 98 PHE A CA 1
ATOM 793 C C . PHE A 1 98 ? -6.254 4.319 20.415 1.00 91.06 98 PHE A C 1
ATOM 795 O O . PHE A 1 98 ? -7.418 3.992 20.202 1.00 91.06 98 PHE A O 1
ATOM 802 N N . THR A 1 99 ? -5.941 5.488 20.971 1.00 93.56 99 THR A N 1
ATOM 803 C CA . THR A 1 99 ? -6.932 6.538 21.212 1.00 93.56 99 THR A CA 1
ATOM 804 C C . THR A 1 99 ? -7.431 7.121 19.891 1.00 93.56 99 THR A C 1
ATOM 806 O O . THR A 1 99 ? -6.736 7.062 18.874 1.00 93.56 99 THR A O 1
ATOM 809 N N . SER A 1 100 ? -8.602 7.767 19.906 1.00 92.50 100 SER A N 1
ATOM 810 C CA . SER A 1 100 ? -9.146 8.461 18.726 1.00 92.50 100 SER A CA 1
ATOM 811 C C . SER A 1 100 ? -8.121 9.413 18.080 1.00 92.50 100 SER A C 1
ATOM 813 O O . SER A 1 100 ? -7.878 9.358 16.873 1.00 92.50 100 SER A O 1
ATOM 815 N N . LYS A 1 101 ? -7.398 10.191 18.901 1.00 94.25 101 LYS A N 1
ATOM 816 C CA . LYS A 1 101 ? -6.332 11.104 18.451 1.00 94.25 101 LYS A CA 1
ATOM 817 C C . LYS A 1 101 ? -5.177 10.377 17.749 1.00 94.25 101 LYS A C 1
ATOM 819 O O . LYS A 1 101 ? -4.706 10.833 16.704 1.00 94.25 101 LYS A O 1
ATOM 824 N N . LYS A 1 102 ? -4.724 9.238 18.290 1.00 94.19 102 LYS A N 1
ATOM 825 C CA . LYS A 1 102 ? -3.678 8.417 17.652 1.00 94.19 102 LYS A CA 1
ATOM 826 C C . LYS A 1 102 ? -4.160 7.854 16.314 1.00 94.19 102 LYS A C 1
ATOM 828 O O . LYS A 1 102 ? -3.433 7.956 15.329 1.00 94.19 102 LYS A O 1
ATOM 833 N N . ARG A 1 103 ? -5.392 7.333 16.252 1.00 94.50 103 ARG A N 1
ATOM 834 C CA . ARG A 1 103 ? -5.983 6.809 15.006 1.00 94.50 103 ARG A CA 1
ATOM 835 C C . ARG A 1 103 ? -6.062 7.884 13.922 1.00 94.50 103 ARG A C 1
ATOM 837 O O . ARG A 1 103 ? -5.607 7.646 12.809 1.00 94.50 103 ARG A O 1
ATOM 844 N N . SER A 1 104 ? -6.543 9.081 14.262 1.00 93.56 104 SER A N 1
ATOM 845 C CA . SER A 1 104 ? -6.587 10.221 13.334 1.00 93.56 104 SER A CA 1
ATOM 846 C C . SER A 1 104 ? -5.192 10.605 12.826 1.00 93.56 104 SER A C 1
ATOM 848 O O . SER A 1 104 ? -4.991 10.774 11.626 1.00 93.56 104 SER A O 1
ATOM 850 N N . THR A 1 105 ? -4.191 10.638 13.713 1.00 95.38 105 THR A N 1
ATOM 851 C CA . THR A 1 105 ? -2.798 10.918 13.325 1.00 95.38 105 THR A CA 1
ATOM 852 C C . THR A 1 105 ? -2.265 9.881 12.333 1.00 95.38 105 THR A C 1
ATOM 854 O O . THR A 1 105 ? -1.611 10.242 11.355 1.00 95.38 105 THR A O 1
ATOM 857 N N . HIS A 1 106 ? -2.536 8.596 12.566 1.00 95.50 106 HIS A N 1
ATOM 858 C CA . HIS A 1 106 ? -2.138 7.526 11.653 1.00 95.50 106 HIS A CA 1
ATOM 859 C C . HIS A 1 106 ? -2.843 7.619 10.299 1.00 95.50 106 HIS A C 1
ATOM 861 O O . HIS A 1 106 ? -2.187 7.439 9.274 1.00 95.50 106 HIS A O 1
ATOM 867 N N . LEU A 1 107 ? -4.143 7.914 10.294 1.00 94.12 107 LEU A N 1
ATOM 868 C CA . LEU A 1 107 ? -4.940 8.039 9.077 1.00 94.12 107 LEU A CA 1
ATOM 869 C C . LEU A 1 107 ? -4.473 9.220 8.216 1.00 94.12 107 LEU A C 1
ATOM 871 O O . LEU A 1 107 ? -4.204 9.041 7.031 1.00 94.12 107 LEU A O 1
ATOM 875 N N . ASN A 1 108 ? -4.259 10.389 8.829 1.00 92.69 108 ASN A N 1
ATOM 876 C CA . ASN A 1 108 ? -3.780 11.590 8.135 1.00 92.69 108 ASN A CA 1
ATOM 877 C C . ASN A 1 108 ? -2.407 11.382 7.478 1.00 92.69 108 ASN A C 1
ATOM 879 O O . ASN A 1 108 ? -2.115 11.983 6.450 1.00 92.69 108 ASN A O 1
ATOM 883 N N . LYS A 1 109 ? -1.566 10.507 8.046 1.00 95.25 109 LYS A N 1
ATOM 884 C CA . LYS A 1 109 ? -0.228 10.195 7.515 1.00 95.25 109 LYS A CA 1
ATOM 885 C C . LYS A 1 109 ? -0.208 9.028 6.526 1.00 95.25 109 LYS A C 1
ATOM 887 O O . LYS A 1 109 ? 0.838 8.775 5.930 1.00 95.25 109 LYS A O 1
ATOM 892 N N . ALA A 1 110 ? -1.312 8.300 6.348 1.00 95.25 110 ALA A N 1
ATOM 893 C CA . ALA A 1 110 ? -1.329 7.060 5.572 1.00 95.25 110 ALA A CA 1
ATOM 894 C C . ALA A 1 110 ? -0.955 7.292 4.100 1.00 95.25 110 ALA A C 1
ATOM 896 O O . ALA A 1 110 ? -0.078 6.617 3.560 1.00 95.25 110 ALA A O 1
ATOM 897 N N . VAL A 1 111 ? -1.569 8.292 3.464 1.00 92.81 111 VAL A N 1
ATOM 898 C CA . VAL A 1 111 ? -1.318 8.613 2.051 1.00 92.81 111 VAL A CA 1
ATOM 899 C C . VAL A 1 111 ? 0.136 9.034 1.832 1.00 92.81 111 VAL A C 1
ATOM 901 O O . VAL A 1 111 ? 0.776 8.562 0.892 1.00 92.81 111 VAL A O 1
ATOM 904 N N . ASP A 1 112 ? 0.694 9.850 2.728 1.00 92.88 112 ASP A N 1
ATOM 905 C CA . ASP A 1 112 ? 2.101 10.247 2.650 1.00 92.88 112 ASP A CA 1
ATOM 906 C C . ASP A 1 112 ? 3.044 9.065 2.879 1.00 92.88 112 ASP A C 1
ATOM 908 O O .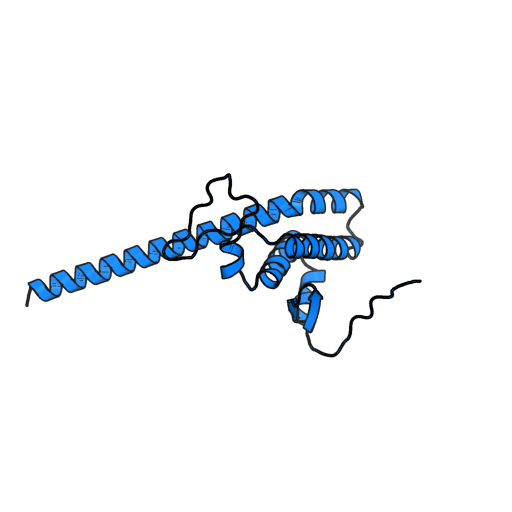 ASP A 1 112 ? 4.002 8.887 2.126 1.00 92.88 112 ASP A O 1
ATOM 912 N N . HIS A 1 113 ? 2.761 8.199 3.855 1.00 94.69 113 HIS A N 1
ATOM 913 C CA . HIS A 1 113 ? 3.531 6.972 4.064 1.00 94.69 113 HIS A CA 1
ATOM 914 C C . HIS A 1 113 ? 3.541 6.088 2.812 1.00 94.69 113 HIS A C 1
ATOM 916 O O . HIS A 1 113 ? 4.606 5.618 2.401 1.00 94.69 113 HIS A O 1
ATOM 922 N N . LEU A 1 114 ? 2.386 5.899 2.172 1.00 95.44 114 LEU A N 1
ATOM 923 C CA . LEU A 1 114 ? 2.294 5.140 0.929 1.00 95.44 114 LEU A CA 1
ATOM 924 C C . LEU A 1 114 ? 3.070 5.827 -0.207 1.00 95.44 114 LEU A C 1
ATOM 926 O O . LEU A 1 114 ? 3.829 5.168 -0.920 1.00 95.44 114 LEU A O 1
ATOM 930 N N . ARG A 1 115 ? 2.954 7.154 -0.335 1.00 93.44 115 ARG A N 1
ATOM 931 C CA . ARG A 1 115 ? 3.703 7.963 -1.310 1.00 93.44 115 ARG A CA 1
ATOM 932 C C . ARG A 1 115 ? 5.213 7.760 -1.164 1.00 93.44 115 ARG A C 1
ATOM 934 O O . ARG A 1 115 ? 5.896 7.488 -2.157 1.00 93.44 115 ARG A O 1
ATOM 941 N N . TYR A 1 116 ? 5.737 7.864 0.057 1.00 93.44 116 TYR A N 1
ATOM 942 C CA . TYR A 1 116 ? 7.156 7.636 0.336 1.00 93.44 116 TYR A CA 1
ATOM 943 C C . TYR A 1 116 ? 7.562 6.187 0.067 1.00 93.44 116 TYR A C 1
ATOM 945 O O . TYR A 1 116 ? 8.613 5.951 -0.531 1.00 93.44 116 TYR A O 1
ATOM 953 N N . HIS A 1 117 ? 6.724 5.217 0.438 1.00 95.25 117 HIS A N 1
ATOM 954 C CA . HIS A 1 117 ? 7.002 3.805 0.193 1.00 95.25 117 HIS A CA 1
ATOM 955 C C . HIS A 1 117 ? 7.157 3.499 -1.303 1.00 95.25 117 HIS A C 1
ATOM 957 O O . HIS A 1 117 ? 8.174 2.940 -1.717 1.00 95.25 117 HIS A O 1
ATOM 963 N N . ILE A 1 118 ? 6.205 3.946 -2.125 1.00 94.88 118 ILE A N 1
ATOM 964 C CA . ILE A 1 118 ? 6.246 3.828 -3.590 1.00 94.88 118 ILE A CA 1
ATOM 965 C C . ILE A 1 118 ? 7.524 4.466 -4.156 1.00 94.88 118 ILE A C 1
ATOM 967 O O . ILE A 1 118 ? 8.231 3.857 -4.966 1.00 94.88 118 ILE A O 1
ATOM 971 N N . ARG A 1 119 ? 7.860 5.683 -3.706 1.00 92.69 119 ARG A N 1
ATOM 972 C CA . ARG A 1 119 ? 9.072 6.397 -4.139 1.00 92.69 119 ARG A CA 1
ATOM 973 C C . ARG A 1 119 ? 10.347 5.631 -3.784 1.00 92.69 119 ARG A C 1
ATOM 975 O O . ARG A 1 119 ? 11.273 5.583 -4.600 1.00 92.69 119 ARG A O 1
ATOM 982 N N . ASN A 1 120 ? 10.399 5.022 -2.603 1.00 94.00 120 ASN A N 1
ATOM 983 C CA . ASN A 1 120 ? 11.544 4.239 -2.147 1.00 94.00 120 ASN A CA 1
ATOM 984 C C . ASN A 1 120 ? 11.696 2.943 -2.950 1.00 94.00 120 ASN A C 1
ATOM 986 O O . ASN A 1 120 ? 12.796 2.670 -3.434 1.00 94.00 120 ASN A O 1
ATOM 990 N N . LEU A 1 121 ? 10.602 2.204 -3.172 1.00 94.88 121 LEU A N 1
ATOM 991 C CA . LEU A 1 121 ? 10.600 1.009 -4.025 1.00 94.88 121 LEU A CA 1
ATOM 992 C C . LEU A 1 121 ? 11.118 1.330 -5.431 1.00 94.88 121 LEU A C 1
ATOM 994 O O . LEU A 1 121 ? 12.015 0.659 -5.943 1.00 94.88 121 LEU A O 1
ATOM 998 N N . ARG A 1 122 ? 10.616 2.414 -6.031 1.00 93.44 122 ARG A N 1
ATOM 999 C CA . ARG A 1 122 ? 11.067 2.877 -7.347 1.00 93.44 122 ARG A CA 1
ATOM 1000 C C . ARG A 1 122 ? 12.546 3.236 -7.354 1.00 93.44 122 ARG A C 1
ATOM 1002 O O . ARG A 1 122 ? 13.277 2.825 -8.251 1.00 93.44 122 ARG A O 1
ATOM 1009 N N . SER A 1 123 ? 12.995 4.002 -6.364 1.00 93.06 123 SER A N 1
ATOM 1010 C CA . SER A 1 123 ? 14.395 4.426 -6.269 1.00 93.06 123 SER A CA 1
ATOM 1011 C C . SER A 1 123 ? 15.332 3.223 -6.139 1.00 93.06 123 SER A C 1
ATOM 1013 O O . SER A 1 123 ? 16.383 3.193 -6.781 1.00 93.06 123 SER A O 1
ATOM 1015 N N . ALA A 1 124 ? 14.938 2.209 -5.364 1.00 94.38 124 ALA A N 1
ATOM 1016 C CA . ALA A 1 124 ? 15.669 0.950 -5.257 1.00 94.38 124 ALA A CA 1
ATOM 1017 C C . ALA A 1 124 ? 15.717 0.204 -6.601 1.00 94.38 124 ALA A C 1
ATOM 1019 O O . ALA A 1 124 ? 16.795 -0.206 -7.034 1.00 94.38 124 ALA A O 1
ATOM 1020 N N . ALA A 1 125 ? 14.589 0.107 -7.308 1.00 93.69 125 ALA A N 1
ATOM 1021 C CA . ALA A 1 125 ? 14.519 -0.553 -8.611 1.00 93.69 125 ALA A CA 1
ATOM 1022 C C . ALA A 1 125 ? 15.378 0.142 -9.683 1.00 93.69 125 ALA A C 1
ATOM 1024 O O . ALA A 1 125 ? 16.075 -0.528 -10.447 1.00 93.69 125 ALA A O 1
ATOM 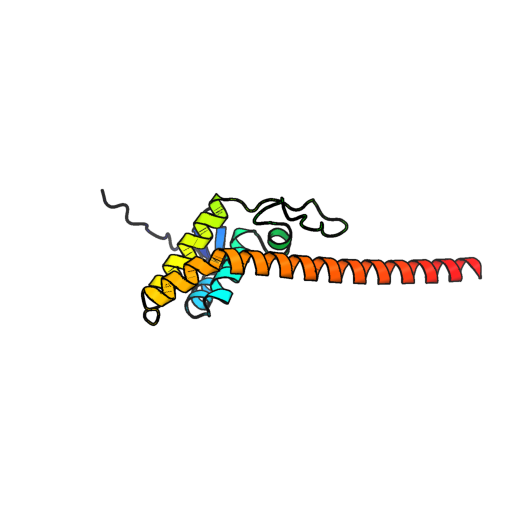1025 N N . ILE A 1 126 ? 15.392 1.480 -9.712 1.00 93.44 126 ILE A N 1
ATOM 1026 C CA . ILE A 1 126 ? 16.270 2.258 -10.602 1.00 93.44 126 ILE A CA 1
ATOM 1027 C C . ILE A 1 126 ? 17.737 1.941 -10.304 1.00 93.44 126 ILE A C 1
ATOM 1029 O O . ILE A 1 126 ? 18.493 1.629 -11.224 1.00 93.44 126 ILE A O 1
ATOM 1033 N N . LYS A 1 127 ? 18.144 1.975 -9.026 1.00 94.31 127 LYS A N 1
ATOM 1034 C CA . LYS A 1 127 ? 19.524 1.664 -8.619 1.00 94.31 127 LYS A CA 1
ATOM 1035 C C . LYS A 1 127 ? 19.938 0.256 -9.051 1.00 94.31 127 LYS A C 1
ATOM 1037 O O . LYS A 1 127 ? 21.002 0.094 -9.646 1.00 94.31 127 LYS A O 1
ATOM 1042 N N . GLN A 1 128 ? 19.086 -0.741 -8.812 1.00 92.75 128 GLN A N 1
ATOM 1043 C CA . GLN A 1 128 ? 19.337 -2.130 -9.211 1.00 92.75 128 GLN A CA 1
ATOM 1044 C C . GLN A 1 128 ? 19.492 -2.272 -10.732 1.00 92.75 128 GLN A C 1
ATOM 1046 O O . GLN A 1 128 ? 20.436 -2.909 -11.198 1.00 92.75 128 GLN A O 1
ATOM 1051 N N . ARG A 1 129 ? 18.618 -1.631 -11.519 1.00 90.94 129 ARG A N 1
ATOM 1052 C CA . ARG A 1 129 ? 18.695 -1.666 -12.989 1.00 90.94 129 ARG A CA 1
ATOM 1053 C C . ARG A 1 129 ? 19.949 -0.991 -13.525 1.00 90.94 129 ARG A C 1
ATOM 1055 O O . ARG A 1 129 ? 20.614 -1.552 -14.389 1.00 90.94 129 ARG A O 1
ATOM 1062 N N . MET A 1 130 ? 20.316 0.168 -12.988 1.00 90.88 130 MET A N 1
ATOM 1063 C CA . MET A 1 130 ? 21.547 0.857 -13.384 1.00 90.88 130 MET A CA 1
ATOM 1064 C C . MET A 1 130 ? 22.793 0.026 -13.063 1.00 90.88 130 MET A C 1
ATOM 1066 O O . MET A 1 130 ? 23.699 -0.057 -13.891 1.00 90.88 130 MET A O 1
ATOM 1070 N N . ALA A 1 131 ? 22.827 -0.635 -11.903 1.00 91.00 131 ALA A N 1
ATOM 1071 C CA . ALA A 1 131 ? 23.912 -1.549 -11.555 1.00 91.00 131 ALA A CA 1
ATOM 1072 C C . ALA A 1 131 ? 23.986 -2.748 -12.519 1.00 91.00 131 ALA A C 1
ATOM 1074 O O . ALA A 1 131 ? 25.077 -3.102 -12.964 1.00 91.00 131 ALA A O 1
ATOM 1075 N N . GLY A 1 132 ? 22.839 -3.332 -12.886 1.00 90.12 132 GLY A N 1
ATOM 1076 C CA . GLY A 1 132 ? 22.760 -4.402 -13.885 1.00 90.12 132 GLY A CA 1
ATOM 1077 C C . GLY A 1 132 ? 23.291 -3.968 -15.252 1.00 90.12 132 GLY A C 1
ATOM 1078 O O . GLY A 1 132 ? 24.183 -4.614 -15.794 1.00 90.12 132 GLY A O 1
ATOM 1079 N N . ASN A 1 133 ? 22.834 -2.821 -15.759 1.00 88.50 133 ASN A N 1
ATOM 1080 C CA . ASN A 1 133 ? 23.262 -2.298 -17.059 1.00 88.50 133 ASN A CA 1
ATOM 1081 C C . ASN A 1 133 ? 24.778 -2.047 -17.114 1.00 88.50 133 ASN A C 1
ATOM 1083 O O . ASN A 1 133 ? 25.414 -2.365 -18.116 1.00 88.50 133 ASN A O 1
ATOM 1087 N N . ARG A 1 134 ? 25.374 -1.529 -16.029 1.00 88.69 134 ARG A N 1
ATOM 1088 C CA . ARG A 1 134 ? 26.833 -1.331 -15.935 1.00 88.69 134 ARG A CA 1
ATOM 1089 C C . ARG A 1 134 ? 27.599 -2.652 -15.993 1.00 88.69 134 ARG A C 1
ATOM 1091 O O . ARG A 1 134 ? 28.615 -2.728 -16.677 1.00 88.69 134 ARG A O 1
ATOM 1098 N N . LYS A 1 135 ? 27.111 -3.693 -15.307 1.00 89.94 135 LYS A N 1
ATOM 1099 C CA . LYS A 1 135 ? 27.719 -5.033 -15.357 1.00 89.94 135 LYS A CA 1
ATOM 1100 C C . LYS A 1 135 ? 27.661 -5.616 -16.769 1.00 89.94 135 LYS A C 1
ATOM 1102 O O . LYS A 1 135 ? 28.678 -6.082 -17.266 1.00 89.94 135 LYS A O 1
ATOM 1107 N N . THR A 1 136 ? 26.508 -5.533 -17.433 1.00 88.00 136 THR A N 1
ATOM 1108 C CA . THR A 1 136 ? 26.347 -6.013 -18.815 1.00 88.00 136 THR A CA 1
ATOM 1109 C C . THR A 1 136 ? 27.242 -5.254 -19.796 1.00 88.00 136 THR A C 1
ATOM 1111 O O . THR A 1 136 ? 27.879 -5.877 -20.640 1.00 88.00 136 THR A O 1
ATOM 1114 N N . ALA A 1 137 ? 27.347 -3.928 -19.665 1.00 87.62 137 ALA A N 1
ATOM 1115 C CA . ALA A 1 137 ? 28.229 -3.119 -20.507 1.00 87.62 137 ALA A CA 1
ATOM 1116 C C . ALA A 1 137 ? 29.706 -3.520 -20.352 1.00 87.62 137 ALA A C 1
ATOM 1118 O O . ALA A 1 137 ? 30.408 -3.653 -21.351 1.00 87.62 137 ALA A O 1
ATOM 1119 N N . ARG A 1 138 ? 30.154 -3.780 -19.115 1.00 90.50 138 ARG A N 1
ATOM 1120 C CA . ARG A 1 138 ? 31.516 -4.258 -18.839 1.00 90.50 138 ARG A CA 1
ATOM 1121 C C . ARG A 1 138 ? 31.789 -5.612 -19.501 1.00 90.50 138 ARG A C 1
ATOM 1123 O O . ARG A 1 138 ? 32.737 -5.717 -20.264 1.00 90.50 138 ARG A O 1
ATOM 1130 N N . ILE A 1 139 ? 30.900 -6.591 -19.307 1.00 89.69 139 ILE A N 1
ATOM 1131 C CA . ILE A 1 139 ? 31.021 -7.930 -19.917 1.00 89.69 139 ILE A CA 1
ATOM 1132 C C . ILE A 1 139 ? 31.100 -7.842 -21.449 1.00 89.69 139 ILE A C 1
ATOM 1134 O O . ILE A 1 139 ? 31.888 -8.546 -22.076 1.00 89.69 139 ILE A O 1
ATOM 1138 N N . ASN A 1 140 ? 30.292 -6.978 -22.065 1.00 88.31 140 ASN A N 1
ATOM 1139 C CA . ASN A 1 140 ? 30.295 -6.812 -23.516 1.00 88.31 140 ASN A CA 1
ATOM 1140 C C . ASN A 1 140 ? 31.593 -6.172 -24.031 1.00 88.31 140 ASN A C 1
ATOM 1142 O O . ASN A 1 140 ? 32.062 -6.556 -25.101 1.00 88.31 140 ASN A O 1
ATOM 1146 N N . ASN A 1 141 ? 32.177 -5.228 -23.288 1.00 87.38 141 ASN A N 1
ATOM 1147 C CA . ASN A 1 141 ? 33.467 -4.634 -23.643 1.00 87.38 141 ASN A CA 1
ATOM 1148 C C . ASN A 1 141 ? 34.609 -5.654 -23.530 1.00 87.38 141 ASN A C 1
ATOM 1150 O O . ASN A 1 141 ? 35.405 -5.754 -24.458 1.00 87.38 141 ASN A O 1
ATOM 1154 N N . ASP A 1 142 ? 34.630 -6.458 -22.464 1.00 83.62 142 ASP A N 1
ATOM 1155 C CA . ASP A 1 142 ? 35.646 -7.501 -22.252 1.00 83.62 142 ASP A CA 1
ATOM 1156 C C . ASP A 1 142 ? 35.591 -8.588 -23.351 1.00 83.62 142 ASP A C 1
ATOM 1158 O O . ASP A 1 142 ? 36.612 -9.082 -23.832 1.00 83.62 142 ASP A O 1
ATOM 1162 N N . ARG A 1 143 ? 34.385 -8.942 -23.820 1.00 81.44 143 ARG A N 1
ATOM 1163 C CA . ARG A 1 143 ? 34.216 -9.862 -24.961 1.00 81.44 143 ARG A CA 1
ATOM 1164 C C . ARG A 1 143 ? 34.726 -9.268 -26.272 1.00 81.44 143 ARG A C 1
ATOM 1166 O O . ARG A 1 143 ? 35.362 -9.974 -27.047 1.00 81.44 143 ARG A O 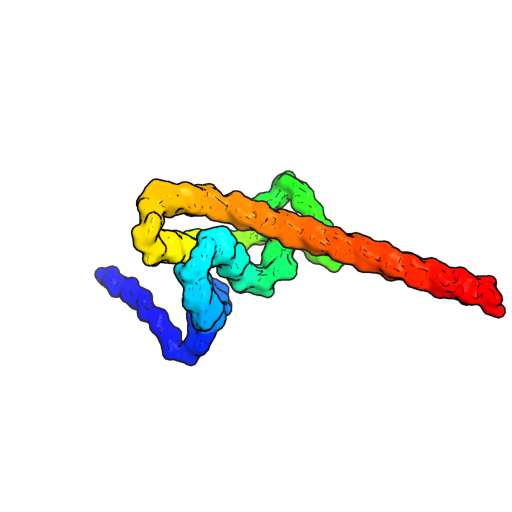1
ATOM 1173 N N . LYS A 1 144 ? 34.455 -7.984 -26.529 1.00 79.12 144 LYS A N 1
ATOM 1174 C CA . LYS A 1 144 ? 34.921 -7.305 -27.748 1.00 79.12 144 LYS A CA 1
ATOM 1175 C C . LYS A 1 144 ? 36.444 -7.208 -27.808 1.00 79.12 144 LYS A C 1
ATOM 1177 O O . LYS A 1 144 ? 36.995 -7.406 -28.884 1.00 79.12 144 LYS A O 1
ATOM 1182 N N . SER A 1 145 ? 37.116 -6.946 -26.685 1.00 73.81 145 SER A N 1
ATOM 1183 C CA . SER A 1 145 ? 38.583 -6.903 -26.648 1.00 73.81 145 SER A CA 1
ATOM 1184 C C . SER A 1 145 ? 39.217 -8.281 -26.852 1.00 73.81 145 SER A C 1
ATOM 1186 O O . SER A 1 145 ? 40.256 -8.370 -27.490 1.00 73.81 145 SER A O 1
ATOM 1188 N N . THR A 1 146 ? 38.570 -9.356 -26.391 1.00 71.81 146 THR A N 1
ATOM 1189 C CA . THR A 1 146 ? 39.060 -10.731 -26.600 1.00 71.81 146 THR A CA 1
ATOM 1190 C C . THR A 1 146 ? 38.969 -11.151 -28.071 1.00 71.81 146 THR A C 1
ATOM 1192 O O . THR A 1 146 ? 39.897 -11.760 -28.585 1.00 71.81 146 THR A O 1
ATOM 1195 N N . ILE A 1 147 ? 37.888 -10.782 -28.769 1.00 70.38 147 ILE A N 1
ATOM 1196 C CA . ILE A 1 147 ? 37.692 -11.100 -30.198 1.00 70.38 147 ILE A CA 1
ATOM 1197 C C . ILE A 1 147 ? 38.641 -10.296 -31.106 1.00 70.38 147 ILE A C 1
ATOM 1199 O O . ILE A 1 147 ? 38.988 -10.752 -32.184 1.00 70.38 147 ILE A O 1
ATOM 1203 N N . GLN A 1 148 ? 39.071 -9.097 -30.701 1.00 58.69 148 GLN A N 1
ATOM 1204 C CA . GLN A 1 148 ? 40.032 -8.299 -31.480 1.00 58.69 148 GLN A CA 1
ATOM 1205 C C . GLN A 1 148 ? 41.490 -8.770 -31.335 1.00 58.69 148 GLN A C 1
ATOM 1207 O O . GLN A 1 148 ? 42.352 -8.281 -32.059 1.00 58.69 148 GLN A O 1
ATOM 1212 N N . LEU A 1 149 ? 41.769 -9.678 -30.396 1.00 59.06 149 LEU A N 1
ATOM 1213 C CA . LEU A 1 149 ? 43.100 -10.239 -30.135 1.00 59.06 149 LEU A CA 1
ATOM 1214 C C . LEU A 1 149 ? 43.287 -11.651 -30.724 1.00 59.06 149 LEU A C 1
ATOM 1216 O O . LEU A 1 149 ? 44.354 -12.236 -30.545 1.00 59.06 149 LEU A O 1
ATOM 1220 N N . SER A 1 150 ? 42.264 -12.194 -31.392 1.00 52.38 150 SER A N 1
ATOM 1221 C CA . SER A 1 150 ? 42.241 -13.502 -32.068 1.00 52.38 150 SER A CA 1
ATOM 1222 C C . SER A 1 150 ? 42.180 -13.339 -33.578 1.00 52.38 150 SER A C 1
ATOM 1224 O O . SER A 1 150 ? 42.893 -14.088 -34.275 1.00 52.38 150 SER A O 1
#

pLDDT: mean 87.84, std 14.04, range [34.78, 98.0]

Foldseek 3Di:
DDPDDDFDPPDCWGDLDPPFIDGVVVVVVLLPDDLLVNLQVLLQRLQVHLVRLLLEACDPPVPQDDQPPDDHRYHDDPVSVVSSLVVSLVSQVSDPVDDPVNSVVSSVCSVVSSNVSSSVSNVVSNVVVVVVVVVVVVVVVVVVVVVVVD

Sequence (150 aa):
MLTTFFSLFISDKIYLGENVSIDKTVWDYLQIEKPSYFLTTVAKHLWGGPVQLMNGAMDLRNGAKNIPNRSPVKLIEHNLLRLLISLYWDFLKGNKSFTSKKRSTHLNKAVDHLRYHIRNLRSAAIKQRMAGNRKTARINNDRKSTIQLS

Radius of gyration: 20.94 Å; chains: 1; bounding box: 76×38×54 Å

Secondary structure (DSSP, 8-state):
----------SSEEEEETTEEEEHHHHHHHHTS-HHHHHHHHHHHHTTSHHHHTTEES-STT--PPPTTSPPPEEPPHHHHHHHHHHHHHHHHH-TT--HHHHHHHHHHHHHHHHHHHHHHHHHHHHHHHHHHHHHHHHHHHHHHHHTT-